Protein AF-A0A0C2BYG3-F1 (afdb_monomer_lite)

InterPro domains:
  IPR013120 Fatty acyl-CoA reductase-like, NAD-binding domain [PF07993] (3-102)
  IPR026055 Fatty acyl-CoA reductase [PTHR11011] (2-124)
  IPR036291 NAD(P)-binding domain superfamily [SSF51735] (15-117)

pLDDT: mean 79.07, std 20.39, range [26.86, 95.12]

Secondary structure (DSSP, 8-state):
--HHHHHHHHHHHHTT-SSHHHHHHHHHHHHHHHH-TTS--EEE---EEES-SSSSSTT--S---THHHHHHHHHTTS-----S-TT----EEEHHHHHHHHHHHHHHHHH---S-EEE--S--TTTSTTTSSSSS--

Structure (mmCIF, N/CA/C/O backbone):
data_AF-A0A0C2BYG3-F1
#
_entry.id   AF-A0A0C2BYG3-F1
#
loop_
_atom_site.group_PDB
_atom_site.id
_atom_site.type_symbol
_atom_site.label_atom_id
_atom_site.label_alt_id
_atom_site.label_comp_id
_atom_site.label_asym_id
_atom_site.label_entity_id
_atom_site.label_seq_id
_atom_site.pdbx_PDB_ins_code
_atom_site.Cartn_x
_atom_site.Cartn_y
_atom_site.Cartn_z
_atom_site.occupancy
_atom_site.B_iso_or_equiv
_atom_site.auth_seq_id
_atom_site.auth_comp_id
_atom_site.auth_asym_id
_atom_site.auth_atom_id
_atom_site.pdbx_PDB_model_num
ATOM 1 N N . MET A 1 1 ? 24.359 15.931 14.631 1.00 62.31 1 MET A N 1
ATOM 2 C CA . MET A 1 1 ? 24.444 14.457 14.574 1.00 62.31 1 MET A CA 1
ATOM 3 C C . MET A 1 1 ? 25.349 14.121 13.414 1.00 62.31 1 MET A C 1
ATOM 5 O O . MET A 1 1 ? 25.146 14.689 12.351 1.00 62.31 1 MET A O 1
ATOM 9 N N . ASP A 1 2 ? 26.365 13.301 13.647 1.00 90.00 2 ASP A N 1
ATOM 10 C CA . ASP A 1 2 ? 27.308 12.896 12.607 1.00 90.00 2 ASP A CA 1
ATOM 11 C C . ASP A 1 2 ? 26.679 11.832 11.689 1.00 90.00 2 ASP A C 1
ATOM 13 O O . ASP A 1 2 ? 25.938 10.966 12.167 1.00 90.00 2 ASP A O 1
ATOM 17 N N . ASN A 1 3 ? 26.932 11.906 10.381 1.00 87.94 3 ASN A N 1
ATOM 18 C CA . ASN A 1 3 ? 26.324 11.004 9.394 1.00 87.94 3 ASN A CA 1
ATOM 19 C C . ASN A 1 3 ? 26.788 9.555 9.596 1.00 87.94 3 ASN A C 1
ATOM 21 O O . ASN A 1 3 ? 25.993 8.625 9.440 1.00 87.94 3 ASN A O 1
ATOM 25 N N . ASP A 1 4 ? 28.031 9.369 10.036 1.00 89.88 4 ASP A N 1
ATOM 26 C CA . ASP A 1 4 ? 28.613 8.051 10.288 1.00 89.88 4 ASP A CA 1
ATOM 27 C C . ASP A 1 4 ? 27.936 7.357 11.480 1.00 89.88 4 ASP A C 1
ATOM 29 O O . ASP A 1 4 ? 27.596 6.172 11.431 1.00 89.88 4 ASP A O 1
ATOM 33 N N . MET A 1 5 ? 27.621 8.124 12.529 1.00 90.31 5 MET A N 1
ATOM 34 C CA . MET A 1 5 ? 26.832 7.651 13.672 1.00 90.31 5 MET A CA 1
ATOM 35 C C . MET A 1 5 ? 25.414 7.228 13.259 1.00 90.31 5 MET A C 1
ATOM 37 O O . MET A 1 5 ? 24.911 6.202 13.722 1.00 90.31 5 MET A O 1
ATOM 41 N N . ILE A 1 6 ? 24.762 7.981 12.366 1.00 88.62 6 ILE A N 1
ATOM 42 C CA . ILE A 1 6 ? 23.419 7.647 11.865 1.00 88.62 6 ILE A CA 1
ATOM 43 C C . ILE A 1 6 ? 23.458 6.340 11.067 1.00 88.62 6 ILE A C 1
ATOM 45 O O . ILE A 1 6 ? 22.601 5.472 11.269 1.00 88.62 6 ILE A O 1
ATOM 49 N N . ALA A 1 7 ? 24.465 6.159 10.210 1.00 87.88 7 ALA A N 1
ATOM 50 C CA . ALA A 1 7 ? 24.634 4.942 9.421 1.00 87.88 7 ALA A CA 1
ATOM 51 C C . ALA A 1 7 ? 24.816 3.697 10.310 1.00 87.88 7 ALA A C 1
ATOM 53 O O . ALA A 1 7 ? 24.217 2.655 10.044 1.00 87.88 7 ALA A O 1
ATOM 54 N N . LEU A 1 8 ? 25.559 3.823 11.414 1.00 89.75 8 LEU A N 1
ATOM 55 C CA . LEU A 1 8 ? 25.777 2.752 12.395 1.00 89.75 8 LEU A CA 1
ATOM 56 C C . LEU A 1 8 ? 24.514 2.362 13.181 1.00 89.75 8 LEU A C 1
ATOM 58 O O . LEU A 1 8 ? 24.315 1.188 13.502 1.00 89.75 8 LEU A O 1
ATOM 62 N N . ILE A 1 9 ? 23.658 3.331 13.511 1.00 91.62 9 ILE A N 1
ATOM 63 C CA . ILE A 1 9 ? 22.467 3.107 14.347 1.00 91.62 9 ILE A CA 1
ATOM 64 C C . ILE A 1 9 ? 21.263 2.645 13.508 1.00 91.62 9 ILE A C 1
ATOM 66 O O . ILE A 1 9 ? 20.421 1.887 13.997 1.00 91.62 9 ILE A O 1
ATOM 70 N N . THR A 1 10 ? 21.188 3.045 12.236 1.00 88.44 10 THR A N 1
ATOM 71 C CA . THR A 1 10 ? 20.039 2.783 11.349 1.00 88.44 10 THR A CA 1
ATOM 72 C C . THR A 1 10 ? 19.620 1.302 11.274 1.00 88.44 10 THR A C 1
ATOM 74 O O . THR A 1 10 ? 18.426 1.036 11.434 1.00 88.44 10 THR A O 1
ATOM 77 N N . PRO A 1 11 ? 20.526 0.313 11.116 1.00 89.25 11 PRO A N 1
ATOM 78 C CA . PRO A 1 11 ? 20.140 -1.102 11.068 1.00 89.25 11 PRO A CA 1
ATOM 79 C C . PRO A 1 11 ? 19.441 -1.579 12.346 1.00 89.25 11 PRO A C 1
ATOM 81 O O . PRO A 1 11 ? 18.472 -2.336 12.283 1.00 89.25 11 PRO A O 1
ATOM 84 N N . LYS A 1 12 ? 19.885 -1.090 13.513 1.00 90.50 12 LYS A N 1
ATOM 85 C CA . LYS A 1 12 ? 19.262 -1.415 14.804 1.00 90.50 12 LYS A CA 1
ATOM 86 C C . LYS A 1 12 ? 17.865 -0.806 14.933 1.00 90.50 12 LYS A C 1
ATOM 88 O O . LYS A 1 1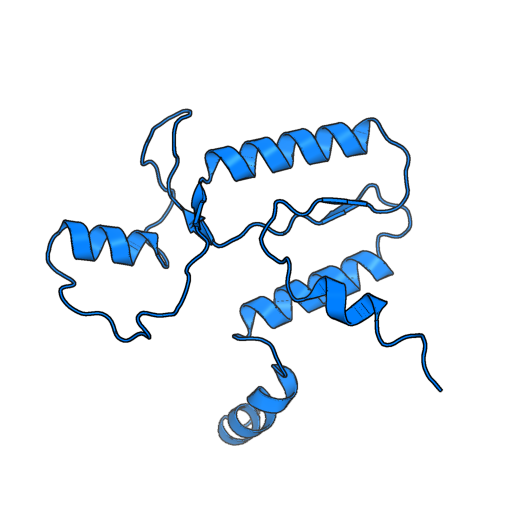2 ? 16.986 -1.449 15.495 1.00 90.50 12 LYS A O 1
ATOM 93 N N . LEU A 1 13 ? 17.652 0.401 14.402 1.00 88.81 13 LEU A N 1
ATOM 94 C CA . LEU A 1 13 ? 16.344 1.068 14.421 1.00 88.81 13 LEU A CA 1
ATOM 95 C C . LEU A 1 13 ? 15.336 0.422 13.464 1.00 88.81 13 LEU A C 1
ATOM 97 O O . LEU A 1 13 ? 14.156 0.313 13.792 1.00 88.81 13 LEU A O 1
ATOM 101 N N . LEU A 1 14 ? 15.786 -0.007 12.283 1.00 88.94 14 LEU A N 1
ATOM 102 C CA . LEU A 1 14 ? 14.924 -0.668 11.303 1.00 88.94 14 LEU A CA 1
ATOM 103 C C . LEU A 1 14 ? 14.509 -2.074 11.758 1.00 88.94 14 LEU A C 1
ATOM 105 O O . LEU A 1 14 ? 13.361 -2.477 11.545 1.00 88.94 14 LEU A O 1
ATOM 109 N N . GLY A 1 15 ? 15.410 -2.817 12.408 1.00 88.88 15 GLY A N 1
ATOM 110 C CA . GLY A 1 15 ? 15.158 -4.203 12.795 1.00 88.88 15 GLY A CA 1
ATOM 111 C C . GLY A 1 15 ? 14.774 -5.049 11.576 1.00 88.88 15 GLY A C 1
ATOM 112 O O . GLY A 1 15 ? 15.473 -5.048 10.570 1.00 88.88 15 GLY A O 1
ATOM 113 N N . ASN A 1 16 ? 13.622 -5.725 11.634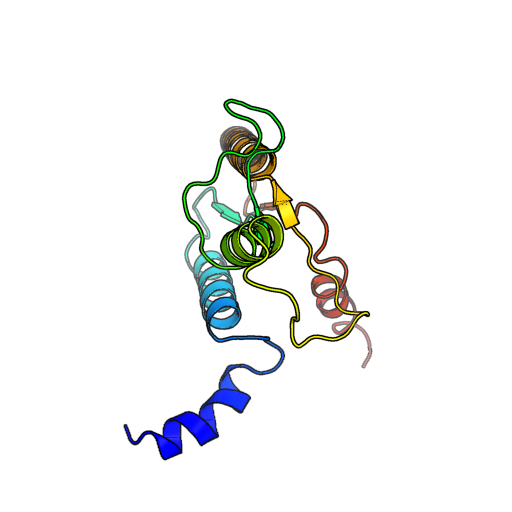 1.00 87.44 16 ASN A N 1
ATOM 114 C CA . ASN A 1 16 ? 13.123 -6.574 10.539 1.00 87.44 16 ASN A CA 1
ATOM 115 C C . ASN A 1 16 ? 12.369 -5.809 9.435 1.00 87.44 16 ASN A C 1
ATOM 117 O O . ASN A 1 16 ? 11.693 -6.425 8.609 1.00 87.44 16 ASN A O 1
ATOM 121 N N . ARG A 1 17 ? 12.400 -4.474 9.441 1.00 84.69 17 ARG A N 1
ATOM 122 C CA . ARG A 1 17 ? 11.658 -3.662 8.475 1.00 84.69 17 ARG A CA 1
ATOM 123 C C . ARG A 1 17 ? 12.502 -3.344 7.243 1.00 84.69 17 ARG A C 1
ATOM 125 O O . ARG A 1 17 ? 13.669 -2.992 7.388 1.00 84.69 17 ARG A O 1
ATOM 132 N N . PRO A 1 18 ? 11.914 -3.393 6.036 1.00 84.12 18 PRO A N 1
ATOM 133 C CA . PRO A 1 18 ? 12.663 -3.207 4.796 1.00 84.12 18 PRO A CA 1
ATOM 134 C C . PRO A 1 18 ? 13.155 -1.770 4.589 1.00 84.12 18 PRO A C 1
ATOM 136 O O . PRO A 1 18 ? 14.106 -1.556 3.846 1.00 84.12 18 PRO A O 1
ATOM 139 N N . ASN A 1 19 ? 12.496 -0.774 5.189 1.00 87.31 19 ASN A N 1
ATOM 140 C CA . ASN A 1 19 ? 12.858 0.633 5.024 1.00 87.31 19 ASN A CA 1
ATOM 141 C C . ASN A 1 19 ? 12.318 1.512 6.164 1.00 87.31 19 ASN A C 1
ATOM 143 O O . ASN A 1 19 ? 11.455 1.107 6.949 1.00 87.31 19 ASN A O 1
ATOM 147 N N . THR A 1 20 ? 12.795 2.755 6.214 1.00 90.25 20 THR A N 1
ATOM 148 C CA . THR A 1 20 ? 12.381 3.760 7.206 1.00 90.25 20 THR A CA 1
ATOM 149 C C . THR A 1 20 ? 10.899 4.121 7.104 1.00 90.25 20 THR A C 1
ATOM 151 O O . THR A 1 20 ? 10.273 4.389 8.123 1.00 90.25 20 THR A O 1
ATOM 154 N N . TYR A 1 21 ? 10.293 4.050 5.915 1.00 88.56 21 TYR A N 1
ATOM 155 C CA . TYR A 1 21 ? 8.858 4.290 5.721 1.00 88.56 21 TYR A CA 1
ATOM 156 C C . TYR A 1 21 ? 7.985 3.275 6.477 1.00 88.56 21 TYR A C 1
ATOM 158 O O . TYR A 1 21 ? 7.050 3.638 7.189 1.00 88.56 21 TYR A O 1
ATOM 166 N N . THR A 1 22 ? 8.304 1.985 6.375 1.00 89.81 22 THR A N 1
ATOM 167 C CA . THR A 1 22 ? 7.579 0.932 7.104 1.00 89.81 22 THR A CA 1
ATOM 168 C C . THR A 1 22 ? 7.792 1.027 8.615 1.00 89.81 22 THR A C 1
ATOM 170 O O . THR A 1 22 ? 6.927 0.603 9.384 1.00 89.81 22 THR A O 1
ATOM 173 N N . LEU A 1 23 ? 8.918 1.604 9.056 1.00 91.00 23 LEU A N 1
ATOM 174 C CA . LEU A 1 23 ? 9.161 1.909 10.464 1.00 91.00 23 LEU A CA 1
ATOM 175 C C . LEU A 1 23 ? 8.245 3.034 10.939 1.00 91.00 23 LEU A C 1
ATOM 177 O O . LEU A 1 23 ? 7.515 2.840 11.908 1.00 91.00 23 LEU A O 1
ATOM 181 N N . THR A 1 24 ? 8.223 4.169 10.239 1.00 93.50 24 THR A N 1
ATOM 182 C CA . THR A 1 24 ? 7.400 5.318 10.639 1.00 93.50 24 THR A CA 1
ATOM 183 C C . THR A 1 24 ? 5.909 4.993 10.610 1.00 93.50 24 THR A C 1
ATOM 185 O O . THR A 1 24 ? 5.193 5.365 11.537 1.00 93.50 24 THR A O 1
ATOM 188 N N . LYS A 1 25 ? 5.432 4.227 9.618 1.00 93.19 25 LYS A N 1
ATOM 189 C CA . LYS A 1 25 ? 4.034 3.769 9.572 1.00 93.19 25 LYS A CA 1
ATOM 190 C C . LYS A 1 25 ? 3.674 2.852 10.735 1.00 93.19 25 LYS A C 1
ATOM 192 O O . LYS A 1 25 ? 2.628 3.043 11.343 1.00 93.19 25 LYS A O 1
ATOM 197 N N . ALA A 1 26 ? 4.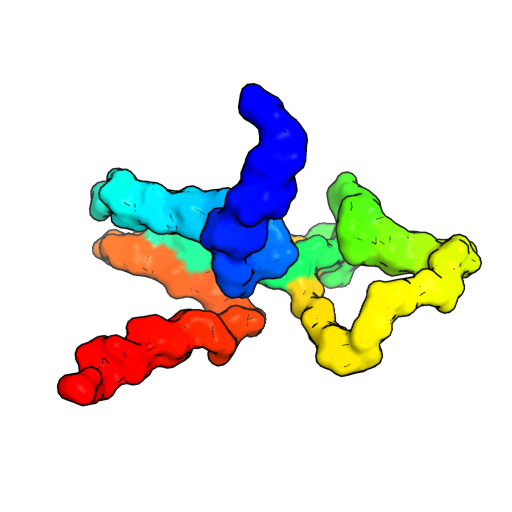539 1.905 11.088 1.00 90.50 26 ALA A N 1
ATOM 198 C CA . ALA A 1 26 ? 4.259 1.023 12.213 1.00 90.50 26 ALA A CA 1
ATOM 199 C C . ALA A 1 26 ? 4.294 1.751 13.565 1.00 90.50 26 ALA A C 1
ATOM 201 O O . ALA A 1 26 ? 3.482 1.447 14.431 1.00 90.50 26 ALA A O 1
ATOM 202 N N . LEU A 1 27 ? 5.197 2.721 13.739 1.00 91.88 27 LEU A N 1
ATOM 203 C CA . LEU A 1 27 ? 5.210 3.575 14.929 1.00 91.88 27 LEU A CA 1
ATOM 204 C C . LEU A 1 27 ? 3.919 4.395 15.036 1.00 91.88 27 LEU A C 1
ATOM 206 O O . LEU A 1 27 ? 3.328 4.455 16.110 1.00 91.88 27 LEU A O 1
ATOM 210 N N . ALA A 1 28 ? 3.440 4.959 13.923 1.00 92.31 28 ALA A N 1
ATOM 211 C CA . ALA A 1 28 ? 2.177 5.692 13.891 1.00 92.31 28 ALA A CA 1
ATOM 212 C C . ALA A 1 28 ? 0.972 4.805 14.246 1.00 92.31 28 ALA A C 1
ATOM 214 O O . ALA A 1 28 ? 0.077 5.247 14.959 1.00 92.31 28 ALA A O 1
ATOM 215 N N . GLU A 1 29 ? 0.949 3.549 13.788 1.00 90.00 29 GLU A N 1
ATOM 216 C CA . GLU A 1 29 ? -0.094 2.594 14.176 1.00 90.00 29 GLU A CA 1
ATOM 217 C C . GLU A 1 29 ? -0.077 2.298 15.681 1.00 90.00 29 GLU A C 1
ATOM 219 O O . GLU A 1 29 ? -1.139 2.286 16.300 1.00 90.00 29 GLU A O 1
ATOM 224 N N . THR A 1 30 ? 1.102 2.083 16.275 1.00 89.81 30 THR A N 1
ATOM 225 C CA . THR A 1 30 ? 1.231 1.872 17.726 1.00 89.81 30 THR A CA 1
ATOM 226 C C . THR A 1 30 ? 0.750 3.094 18.501 1.00 89.81 30 THR A C 1
ATOM 228 O O . THR A 1 30 ? -0.086 2.951 19.390 1.00 89.81 30 THR A O 1
ATOM 231 N N . GLN A 1 31 ? 1.191 4.293 18.108 1.00 91.19 31 GLN A N 1
ATOM 232 C CA . GLN A 1 31 ? 0.772 5.542 18.743 1.00 91.19 31 GLN A CA 1
ATOM 233 C C . GLN A 1 31 ? -0.751 5.730 18.672 1.00 91.19 31 GLN A C 1
ATOM 235 O O . GLN A 1 31 ? -1.391 6.066 19.663 1.00 91.19 31 GLN A O 1
ATOM 240 N N . LEU A 1 32 ? -1.362 5.443 17.517 1.00 88.62 32 LEU A N 1
ATOM 241 C CA . LEU A 1 32 ? -2.816 5.520 17.349 1.00 88.62 32 LEU A CA 1
ATOM 242 C C . LEU A 1 32 ? -3.569 4.553 18.267 1.00 88.62 32 LEU A C 1
ATOM 244 O O . LEU A 1 32 ? -4.632 4.903 18.772 1.00 88.62 32 LEU A O 1
ATOM 248 N N . VAL A 1 33 ? -3.049 3.345 18.488 1.00 85.62 33 VAL A N 1
ATOM 249 C CA . VAL A 1 33 ? -3.668 2.376 19.407 1.00 85.62 33 VAL A CA 1
ATOM 250 C C . VAL A 1 33 ? -3.597 2.859 20.85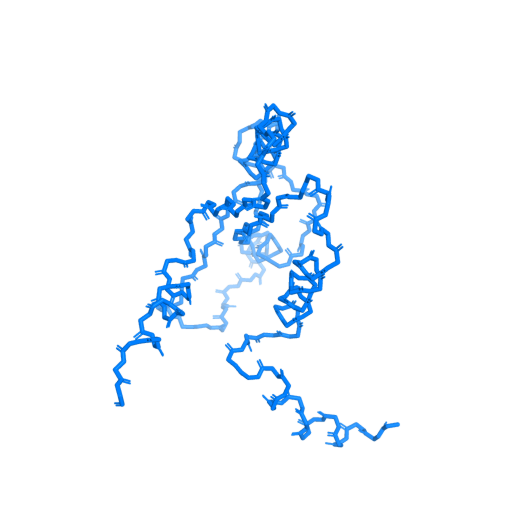9 1.00 85.62 33 VAL A C 1
ATOM 252 O O . VAL A 1 33 ? -4.523 2.605 21.633 1.00 85.62 33 VAL A O 1
ATOM 255 N N . GLU A 1 34 ? -2.529 3.562 21.230 1.00 86.50 34 GLU A N 1
ATOM 256 C CA . GLU A 1 34 ? -2.343 4.100 22.579 1.00 86.50 34 GLU A CA 1
ATOM 257 C C . GLU A 1 34 ? -3.210 5.340 22.846 1.00 86.50 34 GLU A C 1
ATOM 259 O O . GLU A 1 34 ? -3.837 5.422 23.907 1.00 86.50 34 GLU A O 1
ATOM 264 N N . ASP A 1 35 ? -3.314 6.249 21.875 1.00 87.88 35 ASP A N 1
ATOM 265 C CA . ASP A 1 35 ? -3.989 7.540 22.052 1.00 87.88 35 ASP A CA 1
ATOM 266 C C . ASP A 1 35 ? -5.490 7.485 21.734 1.00 87.88 35 ASP A C 1
ATOM 268 O O . ASP A 1 35 ? -6.310 8.107 22.412 1.00 87.88 35 ASP A O 1
ATOM 272 N N . ALA A 1 36 ? -5.901 6.721 20.718 1.00 81.62 36 ALA A N 1
ATOM 273 C CA . ALA A 1 36 ? -7.254 6.792 20.164 1.00 81.62 36 ALA A CA 1
ATOM 274 C C . ALA A 1 36 ? -8.280 5.883 20.873 1.00 81.62 36 ALA A C 1
ATOM 276 O O . ALA A 1 36 ? -9.245 5.426 20.256 1.00 81.62 36 ALA A O 1
ATOM 277 N N . LYS A 1 37 ? -8.107 5.632 22.179 1.00 72.69 37 LYS A N 1
ATOM 278 C CA . LYS A 1 37 ? -8.909 4.668 22.967 1.00 72.69 37 LYS A CA 1
ATOM 279 C C . LYS A 1 37 ? -10.419 4.935 22.955 1.00 72.69 37 LYS A C 1
ATOM 281 O O . LYS A 1 37 ? -11.198 4.000 23.106 1.00 72.69 37 LYS A O 1
ATOM 286 N N . GLN A 1 38 ? -10.830 6.191 22.789 1.00 77.25 38 GLN A N 1
ATOM 287 C CA . GLN A 1 38 ? -12.240 6.607 22.788 1.00 77.25 38 GLN A CA 1
ATOM 288 C C . GLN A 1 38 ? -12.749 7.018 21.399 1.00 77.25 38 GLN A C 1
ATOM 290 O O . GLN A 1 38 ? -13.914 7.382 21.256 1.00 77.25 38 GLN A O 1
ATOM 295 N N . LEU A 1 39 ? -11.900 6.960 20.366 1.00 81.06 39 LEU A N 1
ATOM 296 C CA . LEU A 1 39 ? -12.260 7.393 19.020 1.00 81.06 39 LEU A CA 1
ATOM 297 C C . LEU A 1 39 ? -12.637 6.206 18.121 1.00 81.06 39 LEU A C 1
ATOM 299 O O . LEU A 1 39 ? -12.066 5.110 18.215 1.00 81.06 39 LEU A O 1
ATOM 303 N N . PRO A 1 40 ? -13.590 6.396 17.194 1.00 81.06 40 PRO A N 1
ATOM 304 C CA . PRO A 1 40 ? -13.942 5.382 16.219 1.00 81.06 40 PRO A CA 1
ATOM 305 C C . PRO A 1 40 ? -12.858 5.234 15.125 1.00 81.06 40 PRO A C 1
ATOM 307 O O . PRO A 1 40 ? -13.029 5.710 14.011 1.00 81.06 40 PRO A O 1
ATOM 310 N N . VAL A 1 41 ? -11.741 4.561 15.430 1.00 84.38 41 VAL A N 1
ATOM 311 C CA . VAL A 1 41 ? -10.606 4.359 14.504 1.00 84.38 41 VAL A CA 1
ATOM 312 C C . VAL A 1 41 ? -10.611 2.978 13.834 1.00 84.38 41 VAL A C 1
ATOM 314 O O . VAL A 1 41 ? -10.810 1.955 14.497 1.00 84.38 41 VAL A O 1
ATOM 317 N N . ILE A 1 42 ? -10.309 2.958 12.530 1.00 87.31 42 ILE A N 1
ATOM 318 C CA . ILE A 1 42 ? -9.904 1.770 11.762 1.00 87.31 42 ILE A CA 1
ATOM 319 C C . ILE A 1 42 ? -8.503 1.997 11.193 1.00 87.31 42 ILE A C 1
ATOM 321 O O . ILE A 1 42 ? -8.202 3.069 10.672 1.00 87.31 42 ILE A O 1
ATOM 325 N N . ILE A 1 43 ? -7.677 0.950 11.232 1.00 89.62 43 ILE A N 1
ATOM 326 C CA . ILE A 1 43 ? -6.389 0.899 10.532 1.00 89.62 43 ILE A CA 1
ATOM 327 C C . ILE A 1 43 ? -6.539 0.005 9.298 1.00 89.62 43 ILE A C 1
ATOM 329 O O . ILE A 1 43 ? -6.857 -1.181 9.424 1.00 89.62 43 ILE A O 1
ATOM 333 N N . ILE A 1 44 ? -6.290 0.579 8.120 1.00 90.12 44 ILE A N 1
ATOM 334 C CA . ILE A 1 44 ? -6.300 -0.111 6.825 1.00 90.12 44 ILE A CA 1
ATOM 335 C C . ILE A 1 44 ? -4.855 -0.225 6.344 1.00 90.12 44 ILE A C 1
ATOM 337 O O . ILE A 1 44 ? -4.132 0.769 6.307 1.00 90.12 44 ILE A O 1
ATOM 341 N N . ARG A 1 45 ? -4.436 -1.440 5.976 1.00 91.62 45 ARG A N 1
ATOM 342 C CA . ARG A 1 45 ? -3.074 -1.739 5.508 1.00 91.62 45 ARG A CA 1
ATOM 343 C C . ARG A 1 45 ? -3.107 -2.216 4.052 1.00 91.62 45 ARG A C 1
ATOM 345 O O . ARG A 1 45 ? -3.147 -3.427 3.834 1.00 91.62 45 ARG A O 1
ATOM 352 N N . PRO A 1 46 ? -3.158 -1.304 3.066 1.00 91.06 46 PRO A N 1
ATOM 353 C CA . PRO A 1 46 ? -3.087 -1.693 1.662 1.00 91.06 46 PRO A CA 1
ATOM 354 C C . PRO A 1 46 ? -1.674 -2.177 1.294 1.00 91.06 46 PRO A C 1
ATOM 356 O O . PRO A 1 46 ? -0.696 -1.829 1.963 1.00 91.06 46 PRO A O 1
ATOM 359 N N . SER A 1 47 ? -1.573 -2.968 0.221 1.00 89.69 47 SER A N 1
ATOM 360 C CA . SER A 1 47 ? -0.298 -3.249 -0.449 1.00 89.69 47 SER A CA 1
ATOM 361 C C . SER A 1 47 ? 0.115 -2.059 -1.329 1.00 89.69 47 SER A C 1
ATOM 363 O O . SER A 1 47 ? -0.346 -0.933 -1.113 1.00 89.69 47 SER A O 1
ATOM 365 N N . ILE A 1 48 ? 1.031 -2.253 -2.281 1.00 89.38 48 ILE A N 1
ATOM 366 C CA . ILE A 1 48 ? 1.497 -1.139 -3.105 1.00 89.38 48 ILE A CA 1
ATOM 367 C C . ILE A 1 48 ? 0.359 -0.698 -4.023 1.00 89.38 48 ILE A C 1
ATOM 369 O O . ILE A 1 48 ? -0.122 -1.472 -4.845 1.00 89.38 48 ILE A O 1
ATOM 373 N N . VAL A 1 49 ? -0.082 0.548 -3.876 1.00 90.38 49 VAL A 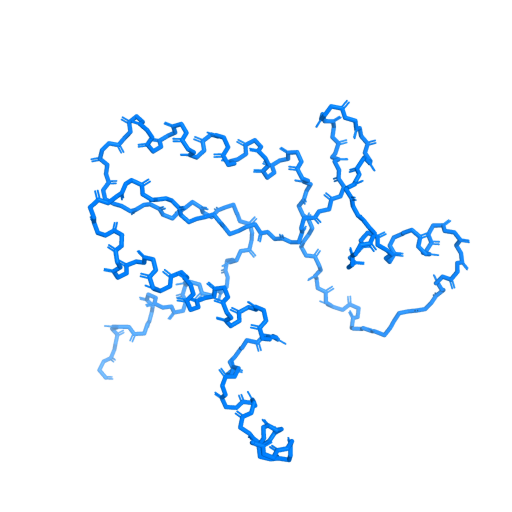N 1
ATOM 374 C CA . VAL A 1 49 ? -1.204 1.066 -4.657 1.00 90.38 49 VAL A CA 1
ATOM 375 C C . VAL A 1 49 ? -0.742 1.365 -6.082 1.00 90.38 49 VAL A C 1
ATOM 377 O O . VAL A 1 49 ? 0.212 2.115 -6.282 1.00 90.38 49 VAL A O 1
ATOM 380 N N . GLY A 1 50 ? -1.402 0.745 -7.057 1.00 91.31 50 GLY A N 1
ATOM 381 C CA . GLY A 1 50 ? -1.176 0.946 -8.486 1.00 91.31 50 GLY A CA 1
ATOM 382 C C . GLY A 1 50 ? -2.308 1.716 -9.166 1.00 91.31 50 GLY A C 1
ATOM 383 O O . GLY A 1 50 ? -3.230 2.213 -8.516 1.00 91.31 50 GLY A O 1
ATOM 384 N N . ALA A 1 51 ? -2.240 1.782 -10.497 1.00 92.38 51 ALA A N 1
ATOM 385 C CA . ALA A 1 51 ? -3.245 2.438 -11.328 1.00 92.38 51 ALA A CA 1
ATOM 386 C C . ALA A 1 51 ? -4.649 1.828 -11.157 1.00 92.38 51 ALA A C 1
ATOM 388 O O . ALA A 1 51 ? -4.805 0.678 -10.734 1.00 92.38 51 ALA A O 1
ATOM 389 N N . MET A 1 52 ? -5.674 2.607 -11.503 1.00 93.81 52 MET A N 1
ATOM 390 C CA . MET A 1 52 ? -7.071 2.173 -11.467 1.00 93.81 52 MET A CA 1
ATOM 391 C C . MET A 1 52 ? -7.298 0.959 -12.356 1.00 93.81 52 MET A C 1
ATOM 393 O O . MET A 1 52 ? -6.892 0.957 -13.519 1.00 93.81 52 MET A O 1
ATOM 397 N N . TRP A 1 53 ? -8.003 -0.045 -11.833 1.00 92.50 53 TRP A N 1
ATOM 398 C CA . TRP A 1 53 ? -8.473 -1.141 -12.669 1.00 92.50 53 TRP A CA 1
ATOM 399 C C . TRP A 1 53 ? -9.610 -0.647 -13.558 1.00 92.50 53 TRP A C 1
ATOM 401 O O . TRP A 1 53 ? -9.524 -0.784 -14.780 1.00 92.50 53 TRP A O 1
ATOM 411 N N . LYS A 1 54 ? -10.695 -0.134 -12.960 1.00 91.81 54 LYS A N 1
ATOM 412 C CA . LYS A 1 54 ? -11.965 0.066 -13.668 1.00 91.81 54 LYS A CA 1
ATOM 413 C C . LYS A 1 54 ? -12.543 1.469 -13.533 1.00 91.81 54 LYS A C 1
ATOM 415 O O . LYS A 1 54 ? -12.669 2.158 -14.537 1.00 91.81 54 LYS A O 1
ATOM 420 N N . ASP A 1 55 ? -12.919 1.885 -12.330 1.00 87.25 55 ASP A N 1
ATOM 421 C CA . ASP A 1 55 ? -13.770 3.067 -12.154 1.00 87.25 55 ASP A CA 1
ATOM 422 C C . ASP A 1 55 ? -13.005 4.211 -11.473 1.00 87.25 55 ASP A C 1
ATOM 424 O O . ASP A 1 55 ? -12.279 3.952 -10.512 1.00 87.25 55 ASP A O 1
ATOM 428 N N . PRO A 1 56 ? -13.182 5.481 -11.894 1.00 87.44 56 PRO A N 1
ATOM 429 C CA . PRO A 1 56 ? -13.932 5.971 -13.059 1.00 87.44 56 PRO A CA 1
ATOM 430 C C . PRO A 1 56 ? -13.130 5.984 -14.377 1.00 87.44 56 PRO A C 1
ATOM 432 O O . PRO A 1 56 ? -13.710 6.230 -15.432 1.00 87.44 56 PRO A O 1
ATOM 435 N N . LEU A 1 57 ? -11.809 5.774 -14.333 1.00 93.94 57 LEU A N 1
ATOM 436 C CA . LEU A 1 57 ? -10.910 5.857 -15.492 1.00 93.94 57 LEU A CA 1
ATOM 437 C C . LEU A 1 57 ? -9.872 4.716 -15.442 1.00 93.94 57 LEU A C 1
ATOM 439 O O . LEU A 1 57 ? -8.886 4.834 -14.710 1.00 93.94 57 LEU A O 1
ATOM 443 N N . PRO A 1 58 ? -10.047 3.622 -16.209 1.00 93.12 58 PRO A N 1
ATOM 444 C CA . PRO A 1 58 ? -9.092 2.514 -16.249 1.00 93.12 58 PRO A CA 1
ATOM 445 C C . PRO A 1 58 ? -7.676 2.982 -16.605 1.00 93.12 58 PRO A C 1
ATOM 447 O O . PRO A 1 58 ? -7.482 3.742 -17.553 1.00 93.12 58 PRO A O 1
ATOM 450 N N . GLY A 1 59 ? -6.675 2.516 -15.860 1.00 89.75 59 GLY A N 1
ATOM 451 C CA . GLY A 1 59 ? -5.269 2.872 -16.064 1.00 89.75 59 GLY A CA 1
ATOM 452 C C . GLY A 1 59 ? -4.871 4.258 -15.549 1.00 89.75 59 GLY A C 1
ATOM 453 O O . GLY A 1 59 ? -3.703 4.630 -15.667 1.00 89.75 59 GLY A O 1
ATOM 454 N N . TRP A 1 60 ? -5.795 5.020 -14.956 1.00 92.12 60 TRP A N 1
ATOM 455 C CA . TRP A 1 60 ? -5.465 6.306 -14.350 1.00 92.12 60 TRP A CA 1
ATOM 456 C C . TRP A 1 60 ? -4.576 6.139 -13.110 1.00 92.12 60 TRP A C 1
ATOM 458 O O . TRP A 1 60 ? -4.746 5.213 -12.314 1.00 92.12 60 TRP A O 1
ATOM 468 N N . THR A 1 61 ? -3.633 7.063 -12.947 1.00 89.69 61 THR A N 1
ATOM 469 C CA . THR A 1 61 ? -2.702 7.156 -11.818 1.00 89.69 61 THR A CA 1
ATOM 470 C C . THR A 1 61 ? -2.461 8.629 -11.504 1.00 89.69 61 THR A C 1
ATOM 472 O O . THR A 1 61 ? -2.412 9.459 -12.413 1.00 89.69 61 THR A O 1
ATOM 475 N N . ASP A 1 62 ? -2.304 8.962 -10.227 1.00 86.31 62 ASP A N 1
ATOM 476 C CA . ASP A 1 62 ? -2.062 10.330 -9.759 1.00 86.31 62 ASP A CA 1
ATOM 477 C C . ASP A 1 62 ? -0.597 10.755 -9.942 1.00 86.31 62 ASP A C 1
ATOM 479 O O . ASP A 1 62 ? -0.293 11.937 -10.102 1.00 86.31 62 ASP A O 1
ATOM 483 N N . ASN A 1 63 ? 0.322 9.788 -9.916 1.00 84.50 63 ASN A N 1
ATOM 484 C CA . ASN A 1 63 ? 1.751 10.029 -10.030 1.00 84.50 63 ASN A CA 1
ATOM 485 C C . ASN A 1 63 ? 2.488 8.870 -10.724 1.00 84.50 63 ASN A C 1
ATOM 487 O O . ASN A 1 63 ? 1.935 7.796 -10.958 1.00 84.50 63 ASN A O 1
ATOM 491 N N . ILE A 1 64 ? 3.761 9.109 -11.052 1.00 85.06 64 ILE A N 1
ATOM 492 C CA . ILE A 1 64 ? 4.684 8.134 -11.658 1.00 85.06 64 ILE A CA 1
ATOM 493 C C . ILE A 1 64 ? 5.721 7.605 -10.654 1.00 85.06 64 ILE A C 1
ATOM 495 O O . ILE A 1 64 ? 6.787 7.132 -11.042 1.00 85.06 64 ILE A O 1
ATOM 499 N N . ASN A 1 65 ? 5.447 7.705 -9.356 1.00 85.12 65 ASN A N 1
ATOM 500 C CA . ASN A 1 65 ? 6.370 7.255 -8.324 1.00 85.12 65 ASN A CA 1
ATOM 501 C C . ASN A 1 65 ? 6.319 5.729 -8.178 1.00 85.12 65 ASN A C 1
ATOM 503 O O . ASN A 1 65 ? 5.288 5.086 -8.381 1.00 85.12 65 ASN A O 1
ATOM 507 N N . GLY A 1 66 ? 7.449 5.140 -7.787 1.00 83.62 66 GLY A N 1
ATOM 508 C CA . GLY A 1 66 ? 7.527 3.713 -7.483 1.00 83.62 66 GLY A CA 1
ATOM 509 C C . GLY A 1 66 ? 7.167 2.823 -8.687 1.00 83.62 66 GLY A C 1
ATOM 510 O O . GLY A 1 66 ? 7.708 3.041 -9.775 1.00 83.62 66 GLY A O 1
ATOM 511 N N . PRO A 1 67 ? 6.284 1.812 -8.528 1.00 85.12 67 PRO A N 1
ATOM 512 C CA . PRO A 1 67 ? 5.976 0.860 -9.598 1.00 85.12 67 PRO A CA 1
ATOM 513 C C . PRO A 1 67 ? 5.380 1.495 -10.850 1.00 85.12 67 PRO A C 1
ATOM 515 O O . PRO A 1 67 ? 5.672 1.037 -11.951 1.00 85.12 67 PRO A O 1
ATOM 518 N N . THR A 1 68 ? 4.590 2.560 -10.715 1.00 88.50 68 THR A N 1
ATOM 519 C CA . THR A 1 68 ? 3.973 3.223 -11.870 1.00 88.50 68 THR A CA 1
ATOM 520 C C . THR A 1 68 ? 5.028 3.781 -12.825 1.00 88.50 68 THR A C 1
ATOM 522 O O . THR A 1 68 ? 4.914 3.616 -14.040 1.00 88.50 68 THR A O 1
ATOM 525 N N . GLY A 1 69 ? 6.100 4.373 -12.291 1.00 89.38 69 GLY A N 1
ATOM 526 C CA . GLY A 1 69 ? 7.232 4.846 -13.089 1.00 89.38 69 GLY A CA 1
ATOM 527 C C . GLY A 1 69 ? 7.989 3.707 -13.769 1.00 89.38 69 GLY A C 1
ATOM 528 O O . GLY A 1 69 ? 8.360 3.832 -14.935 1.00 89.38 69 GLY A O 1
ATOM 529 N N . ILE A 1 70 ? 8.151 2.573 -13.077 1.00 89.94 70 ILE A N 1
ATOM 530 C CA . ILE A 1 70 ? 8.760 1.362 -13.645 1.00 89.94 70 ILE A CA 1
ATOM 531 C C . ILE A 1 70 ? 7.924 0.863 -14.828 1.00 89.94 70 ILE A C 1
ATOM 533 O O . ILE A 1 70 ? 8.467 0.672 -15.913 1.00 89.94 70 ILE A O 1
ATOM 537 N N . PHE A 1 71 ? 6.606 0.719 -14.666 1.00 89.50 71 PHE A N 1
ATOM 538 C CA . PHE A 1 71 ? 5.723 0.278 -15.750 1.00 89.50 71 PHE A CA 1
ATOM 539 C C . PHE A 1 71 ? 5.724 1.241 -16.935 1.00 89.50 71 PHE A C 1
ATOM 541 O O . PHE A 1 71 ? 5.781 0.795 -18.079 1.00 89.50 71 PHE A O 1
ATOM 548 N N . ALA A 1 72 ? 5.725 2.552 -16.685 1.00 90.56 72 ALA A N 1
ATOM 549 C CA . ALA A 1 72 ? 5.814 3.549 -17.746 1.00 90.56 72 ALA A CA 1
ATOM 550 C C . ALA A 1 72 ? 7.156 3.479 -18.498 1.00 90.56 72 ALA A C 1
ATOM 552 O O . ALA A 1 72 ? 7.180 3.576 -19.725 1.00 90.56 72 ALA A O 1
ATOM 553 N N . ALA A 1 73 ? 8.271 3.287 -17.787 1.00 92.19 73 ALA A N 1
ATOM 554 C CA . ALA A 1 73 ? 9.597 3.182 -18.390 1.00 92.19 73 ALA A CA 1
ATOM 555 C C . ALA A 1 73 ? 9.765 1.889 -19.204 1.00 92.19 73 ALA A C 1
ATOM 557 O O . ALA A 1 73 ? 10.332 1.934 -20.295 1.00 92.19 73 ALA A O 1
ATOM 558 N N . VAL A 1 74 ? 9.229 0.766 -18.714 1.00 92.56 74 VAL A N 1
ATOM 559 C CA . VAL A 1 74 ? 9.186 -0.509 -19.450 1.00 92.56 74 VAL A CA 1
ATOM 560 C C . VAL A 1 74 ? 8.284 -0.389 -20.678 1.00 92.56 74 VAL A C 1
ATOM 562 O O . VAL A 1 74 ? 8.700 -0.742 -21.775 1.00 92.56 74 VAL A O 1
ATOM 565 N N . GLY A 1 75 ? 7.081 0.176 -20.530 1.00 90.62 75 GLY A N 1
ATOM 566 C CA . GLY A 1 75 ? 6.136 0.363 -21.636 1.00 90.62 75 GLY A CA 1
ATOM 567 C C . GLY A 1 75 ? 6.663 1.281 -22.743 1.00 90.62 75 GLY A C 1
ATOM 568 O O . GLY A 1 75 ? 6.347 1.078 -23.911 1.00 90.62 75 GLY A O 1
ATOM 569 N N . LYS A 1 76 ? 7.515 2.256 -22.397 1.00 92.44 76 LYS A N 1
ATOM 570 C CA . LYS A 1 76 ? 8.231 3.107 -23.364 1.00 92.44 76 LYS A CA 1
ATOM 571 C C . LYS A 1 76 ? 9.506 2.474 -23.934 1.00 92.44 76 LYS A C 1
ATOM 573 O O . LYS A 1 76 ? 10.114 3.068 -24.818 1.00 92.44 76 LYS A O 1
ATOM 578 N N . GLY A 1 77 ? 9.946 1.328 -23.415 1.00 93.00 77 GLY A N 1
ATOM 579 C CA . GLY A 1 77 ? 11.205 0.685 -23.802 1.00 93.00 77 GLY A CA 1
ATOM 580 C C . GLY A 1 77 ? 12.470 1.371 -23.269 1.00 93.00 77 GLY A C 1
ATOM 581 O O . GLY A 1 77 ? 13.566 1.046 -23.710 1.00 93.00 77 GLY A O 1
ATOM 582 N N . VAL A 1 78 ? 12.343 2.312 -22.327 1.00 95.12 78 VAL A N 1
ATOM 583 C CA . VAL A 1 78 ? 13.486 3.008 -21.705 1.00 95.12 78 VAL A CA 1
ATOM 584 C C . VAL A 1 78 ? 14.156 2.122 -20.657 1.00 95.12 78 VAL A C 1
ATOM 586 O O . VAL A 1 78 ? 15.378 2.114 -20.536 1.00 95.12 78 VAL A O 1
ATOM 589 N N . LEU A 1 79 ? 13.356 1.371 -19.896 1.00 90.75 79 LEU A N 1
ATOM 590 C CA . LEU A 1 79 ? 13.858 0.428 -18.904 1.00 90.75 79 LEU A CA 1
ATOM 591 C C . LEU A 1 79 ? 13.814 -0.989 -19.476 1.00 90.75 79 LEU A C 1
ATOM 593 O O . LEU A 1 79 ? 12.745 -1.585 -19.579 1.00 90.75 79 LEU A O 1
ATOM 597 N N . THR A 1 80 ? 14.981 -1.529 -19.823 1.00 89.81 80 THR A N 1
ATOM 598 C CA . THR A 1 80 ? 15.114 -2.889 -20.373 1.00 89.81 80 THR A CA 1
ATOM 599 C C . THR A 1 80 ? 15.493 -3.925 -19.314 1.00 89.81 80 THR A C 1
ATOM 601 O O . THR A 1 80 ? 15.184 -5.104 -19.466 1.00 89.81 80 THR A O 1
ATOM 604 N N . ASN A 1 81 ? 16.156 -3.502 -18.230 1.00 87.94 81 ASN A N 1
ATOM 605 C CA . ASN A 1 81 ? 16.699 -4.388 -17.200 1.00 87.94 81 ASN A CA 1
ATOM 606 C C . ASN A 1 81 ? 16.438 -3.802 -15.804 1.00 87.94 81 ASN A C 1
ATOM 608 O O . ASN A 1 81 ? 16.570 -2.598 -15.598 1.00 87.94 81 ASN A O 1
ATOM 612 N N . MET A 1 82 ? 16.116 -4.657 -14.829 1.00 83.19 82 MET A N 1
ATOM 613 C CA . MET A 1 82 ? 15.891 -4.267 -13.433 1.00 83.19 82 MET A CA 1
ATOM 614 C C . MET A 1 82 ? 16.673 -5.190 -12.495 1.00 83.19 82 MET A C 1
ATOM 616 O O . MET A 1 82 ? 16.624 -6.411 -12.636 1.00 83.19 82 MET A O 1
ATOM 620 N N . CYS A 1 83 ? 17.370 -4.613 -11.516 1.00 82.31 83 CYS A N 1
ATOM 621 C CA . CYS A 1 83 ? 18.055 -5.374 -10.476 1.00 82.31 83 CYS A CA 1
ATOM 622 C C . CYS A 1 83 ? 17.037 -5.907 -9.460 1.00 82.31 83 CYS A C 1
ATOM 624 O O . CYS A 1 83 ? 16.403 -5.135 -8.743 1.00 82.31 83 CYS A O 1
ATOM 626 N N . GLY A 1 84 ? 16.889 -7.227 -9.377 1.00 82.94 84 GLY A N 1
ATOM 627 C CA . GLY A 1 84 ? 15.992 -7.871 -8.425 1.00 82.94 84 GLY A CA 1
ATOM 628 C C . GLY A 1 84 ? 16.059 -9.391 -8.515 1.00 82.94 84 GLY A C 1
ATOM 629 O O . GLY A 1 84 ? 16.559 -9.949 -9.489 1.00 82.94 84 GLY A O 1
ATOM 630 N N . SER A 1 85 ? 15.557 -10.069 -7.485 1.00 85.81 85 SER A N 1
ATOM 631 C CA . SER A 1 85 ? 15.360 -11.517 -7.540 1.00 85.81 85 SER A CA 1
ATOM 632 C C . SER A 1 85 ? 14.096 -11.839 -8.330 1.00 85.81 85 SER A C 1
ATOM 634 O O . SER A 1 85 ? 13.043 -11.250 -8.087 1.00 85.81 85 SER A O 1
ATOM 636 N N . VAL A 1 86 ? 14.174 -12.833 -9.215 1.00 83.81 86 VAL A N 1
ATOM 637 C CA . VAL A 1 86 ? 13.015 -13.378 -9.947 1.00 83.81 86 VAL A CA 1
ATOM 638 C C . VAL A 1 86 ? 11.980 -14.035 -9.026 1.00 83.81 86 VAL A C 1
ATOM 640 O O . VAL A 1 86 ? 10.844 -14.262 -9.428 1.00 83.81 86 VAL A O 1
ATOM 643 N N . HIS A 1 87 ? 12.357 -14.330 -7.779 1.00 87.31 87 HIS A N 1
ATOM 644 C CA . HIS A 1 87 ? 11.463 -14.892 -6.768 1.00 87.31 87 HIS A CA 1
ATOM 645 C C . HIS A 1 87 ? 10.788 -13.825 -5.893 1.00 87.31 87 HIS A C 1
ATOM 647 O O . HIS A 1 87 ? 9.945 -14.164 -5.058 1.00 87.31 87 HIS A O 1
ATOM 653 N N . SER A 1 88 ? 11.133 -12.545 -6.064 1.00 82.12 88 SER A N 1
ATOM 654 C CA . SER A 1 88 ? 10.486 -11.448 -5.345 1.00 82.12 88 SER A CA 1
ATOM 655 C C . SER A 1 88 ? 9.062 -11.238 -5.856 1.00 82.12 88 SER A C 1
ATOM 657 O O . SER A 1 88 ? 8.831 -11.106 -7.054 1.00 82.12 88 SER A O 1
ATOM 659 N N . LYS A 1 89 ? 8.095 -11.170 -4.936 1.00 83.75 89 LYS A N 1
ATOM 660 C CA . LYS A 1 89 ? 6.689 -10.886 -5.253 1.00 83.75 89 LYS A CA 1
ATOM 661 C C . LYS A 1 89 ? 6.367 -9.435 -4.917 1.00 83.75 89 LYS A C 1
ATOM 663 O O . LYS A 1 89 ? 6.538 -9.026 -3.771 1.00 83.75 89 LYS A O 1
ATOM 668 N N . ALA A 1 90 ? 5.884 -8.684 -5.901 1.00 84.94 90 ALA A N 1
ATOM 669 C CA . ALA A 1 90 ? 5.319 -7.355 -5.698 1.00 84.94 90 ALA A CA 1
ATOM 670 C C . ALA A 1 90 ? 3.792 -7.474 -5.614 1.00 84.94 90 ALA A C 1
ATOM 672 O O . ALA A 1 90 ? 3.142 -7.806 -6.602 1.00 84.94 90 ALA A O 1
ATOM 673 N N . ASP A 1 91 ? 3.233 -7.244 -4.427 1.00 89.38 91 ASP A N 1
ATOM 674 C CA . ASP A 1 91 ? 1.784 -7.171 -4.226 1.00 89.38 91 ASP A CA 1
ATOM 675 C C . ASP A 1 91 ? 1.313 -5.755 -4.581 1.00 89.38 91 ASP A C 1
ATOM 677 O O . ASP A 1 91 ? 1.653 -4.790 -3.886 1.00 89.38 91 ASP A O 1
ATOM 681 N N . ILE A 1 92 ? 0.596 -5.649 -5.702 1.00 89.38 92 ILE A N 1
ATOM 682 C CA . ILE A 1 92 ? 0.068 -4.395 -6.234 1.00 89.38 92 ILE A CA 1
ATOM 683 C C . ILE A 1 92 ? -1.453 -4.463 -6.204 1.00 89.38 92 ILE A C 1
ATOM 685 O O . ILE A 1 92 ? -2.054 -5.342 -6.824 1.00 89.38 92 ILE A O 1
ATOM 689 N N . ILE A 1 93 ? -2.065 -3.505 -5.516 1.00 91.81 93 ILE A N 1
ATOM 690 C CA . ILE A 1 93 ? -3.513 -3.364 -5.414 1.00 91.81 93 ILE A CA 1
ATOM 691 C C . ILE A 1 93 ? -3.980 -2.127 -6.200 1.00 91.81 93 ILE A C 1
ATOM 693 O O . ILE A 1 93 ? -3.393 -1.053 -6.053 1.00 91.81 93 ILE A O 1
ATOM 697 N N . PRO A 1 94 ? -5.024 -2.233 -7.034 1.00 92.62 94 PRO A N 1
ATOM 698 C CA . PRO A 1 94 ? -5.598 -1.084 -7.730 1.00 92.62 94 PRO A CA 1
ATOM 699 C C . PRO A 1 94 ? -6.142 -0.015 -6.772 1.00 92.62 94 PRO A C 1
ATOM 701 O O . PRO A 1 94 ? -6.773 -0.334 -5.758 1.00 92.62 94 PRO A O 1
ATOM 704 N N . VAL A 1 95 ? -5.930 1.262 -7.103 1.00 92.62 95 VAL A N 1
ATOM 705 C CA . VAL A 1 95 ? -6.374 2.394 -6.267 1.00 92.62 95 VAL A CA 1
ATOM 706 C C . VAL A 1 95 ? -7.893 2.467 -6.092 1.00 92.62 95 VAL A C 1
ATOM 708 O O . VAL A 1 95 ? -8.360 2.835 -5.017 1.00 92.62 95 VAL A O 1
ATOM 711 N N . ASP A 1 96 ? -8.676 2.060 -7.091 1.00 93.31 96 ASP A N 1
ATOM 712 C CA . ASP A 1 96 ? -10.141 2.019 -7.031 1.00 93.31 96 ASP A CA 1
ATOM 713 C C . ASP A 1 96 ? -10.645 1.005 -5.995 1.00 93.31 96 ASP A C 1
ATOM 715 O O . ASP A 1 96 ? -11.560 1.296 -5.221 1.00 93.31 96 ASP A O 1
ATOM 719 N N . ILE A 1 97 ? -9.990 -0.153 -5.886 1.00 93.25 97 ILE A N 1
ATOM 720 C CA . ILE A 1 97 ? -10.305 -1.148 -4.851 1.00 93.25 97 ILE A CA 1
ATOM 721 C C . ILE A 1 97 ? -9.971 -0.606 -3.456 1.00 93.25 97 ILE A C 1
ATOM 723 O O . ILE A 1 97 ? -10.764 -0.764 -2.525 1.00 93.25 97 ILE A O 1
ATOM 727 N N . VAL A 1 98 ? -8.820 0.055 -3.298 1.00 93.31 98 VAL A N 1
ATOM 728 C CA . VAL A 1 98 ? -8.415 0.643 -2.010 1.00 93.31 98 VAL A CA 1
ATOM 729 C C . VAL A 1 98 ? -9.358 1.769 -1.594 1.00 93.31 98 VAL A C 1
ATOM 731 O O . VAL A 1 98 ? -9.789 1.800 -0.443 1.00 93.31 98 VAL A O 1
ATOM 734 N N . ALA A 1 99 ? -9.728 2.661 -2.512 1.00 93.69 99 ALA A N 1
ATOM 735 C CA . ALA A 1 99 ? -10.655 3.753 -2.234 1.00 93.69 99 ALA A CA 1
ATOM 736 C C . ALA A 1 99 ? -12.025 3.224 -1.781 1.00 93.69 99 ALA A C 1
ATOM 738 O O . ALA A 1 99 ? -12.531 3.628 -0.732 1.00 93.69 99 ALA A O 1
ATOM 739 N N . ASN A 1 100 ? -12.580 2.250 -2.508 1.00 93.75 100 ASN A N 1
ATOM 740 C CA . ASN A 1 100 ? -13.844 1.613 -2.144 1.00 93.75 100 ASN A CA 1
ATOM 741 C C . ASN A 1 100 ? -13.762 0.914 -0.780 1.00 93.75 100 ASN A C 1
ATOM 743 O O . ASN A 1 100 ? -14.670 1.041 0.040 1.00 93.75 100 ASN A O 1
ATOM 747 N N . MET A 1 101 ? -12.652 0.232 -0.492 1.00 92.81 101 MET A N 1
ATOM 748 C CA . MET A 1 101 ? -12.417 -0.394 0.809 1.00 92.81 101 MET A CA 1
ATOM 749 C C . MET A 1 101 ? -12.386 0.629 1.948 1.00 92.81 101 MET A C 1
ATOM 751 O O . MET A 1 101 ? -12.976 0.371 2.994 1.00 92.81 101 MET A O 1
ATOM 755 N N . ILE A 1 102 ? -11.736 1.782 1.759 1.00 93.75 102 ILE A N 1
ATOM 756 C CA . ILE A 1 102 ? -11.694 2.853 2.767 1.00 93.75 102 ILE A CA 1
ATOM 757 C C . ILE A 1 102 ? -13.104 3.375 3.055 1.00 93.75 102 ILE A C 1
ATOM 759 O O . ILE A 1 102 ? -13.473 3.507 4.221 1.00 93.75 102 ILE A O 1
ATOM 763 N N . ILE A 1 103 ? -13.906 3.614 2.014 1.00 93.50 103 ILE A N 1
ATOM 764 C CA . ILE A 1 103 ? -15.287 4.099 2.155 1.00 93.50 103 ILE A CA 1
ATOM 765 C C . ILE A 1 103 ? -16.144 3.076 2.910 1.00 93.50 103 ILE A C 1
ATOM 767 O O . ILE A 1 103 ? -16.816 3.425 3.881 1.00 93.50 103 ILE A O 1
ATOM 771 N N . VAL A 1 104 ? -16.084 1.802 2.511 1.00 92.62 104 VAL A N 1
ATOM 772 C CA . VAL A 1 104 ? -16.841 0.720 3.160 1.00 92.62 104 VAL A CA 1
ATOM 773 C C . VAL A 1 104 ? -16.400 0.529 4.610 1.00 92.62 104 VAL A C 1
ATOM 775 O O . VAL A 1 104 ? -17.241 0.383 5.495 1.00 92.62 104 VAL A O 1
ATOM 778 N N . ALA A 1 105 ? -15.095 0.571 4.881 1.00 90.12 105 ALA A N 1
ATOM 779 C CA . ALA A 1 105 ? -14.557 0.461 6.230 1.00 90.12 105 ALA A CA 1
ATOM 780 C C . ALA A 1 105 ? -15.037 1.621 7.117 1.00 90.12 105 ALA A C 1
ATOM 782 O O . ALA A 1 105 ? -15.516 1.388 8.228 1.00 90.12 105 ALA A O 1
ATOM 783 N N . ALA A 1 106 ? -14.975 2.857 6.617 1.00 89.56 106 ALA A N 1
ATOM 784 C CA . ALA A 1 106 ? -15.462 4.031 7.334 1.00 89.56 106 ALA A CA 1
ATOM 785 C C . ALA A 1 106 ? -16.963 3.928 7.646 1.00 89.56 106 ALA A C 1
ATOM 787 O O . ALA A 1 106 ? -17.363 4.136 8.792 1.00 89.56 106 ALA A O 1
ATOM 788 N N . ALA A 1 107 ? -17.780 3.530 6.664 1.00 90.75 107 ALA A N 1
ATOM 789 C CA . ALA A 1 107 ? -19.212 3.312 6.856 1.00 90.75 107 ALA A CA 1
ATOM 790 C C . ALA A 1 107 ? -19.488 2.223 7.906 1.00 90.75 107 ALA A C 1
ATOM 792 O O . ALA A 1 107 ? -20.268 2.441 8.831 1.00 90.75 107 ALA A O 1
ATOM 793 N N . HIS A 1 108 ? -18.782 1.091 7.828 1.00 87.69 108 HIS A N 1
ATOM 794 C CA . HIS A 1 108 ? -18.906 -0.008 8.787 1.00 87.69 108 HIS A CA 1
ATOM 795 C C . HIS A 1 108 ? -18.566 0.417 10.225 1.00 87.69 108 HIS A C 1
ATOM 797 O O . HIS A 1 108 ? -19.215 -0.018 11.180 1.00 87.69 108 HIS A O 1
ATOM 803 N N . ARG A 1 109 ? -17.561 1.283 10.406 1.00 83.38 109 ARG A N 1
ATOM 804 C CA . ARG A 1 109 ? -17.223 1.831 11.728 1.00 83.38 109 ARG A CA 1
ATOM 805 C C . ARG A 1 109 ? -18.222 2.855 12.222 1.00 83.38 109 ARG A C 1
ATOM 807 O O . ARG A 1 109 ? -18.481 2.880 13.419 1.00 83.38 109 ARG A O 1
ATOM 814 N N . ALA A 1 110 ? -18.771 3.678 11.336 1.00 85.38 110 ALA A N 1
ATOM 815 C CA . ALA A 1 110 ? -19.798 4.641 11.711 1.00 85.38 110 ALA A CA 1
ATOM 816 C C . ALA A 1 110 ? -21.056 3.937 12.250 1.00 85.38 110 ALA A C 1
ATOM 818 O O . ALA A 1 110 ? -21.669 4.422 13.196 1.00 85.38 110 ALA A O 1
ATOM 819 N N . THR A 1 111 ? -21.410 2.773 11.697 1.00 83.38 111 THR A N 1
ATOM 820 C CA . THR A 1 111 ? -22.589 2.004 12.126 1.00 83.38 111 THR A CA 1
ATOM 821 C C . THR A 1 111 ? -22.333 1.079 13.317 1.00 83.38 111 THR A C 1
ATOM 823 O O . THR A 1 111 ? -23.278 0.686 13.995 1.00 83.38 111 THR A O 1
ATOM 826 N N . THR A 1 112 ? -21.076 0.716 13.592 1.00 69.62 112 THR A N 1
ATOM 827 C CA . THR A 1 112 ? -20.725 -0.274 14.621 1.00 69.62 112 THR A CA 1
ATOM 828 C C . THR A 1 112 ? -19.973 0.387 15.778 1.00 69.62 112 THR A C 1
ATOM 830 O O . THR A 1 112 ? -18.785 0.688 15.664 1.00 69.62 112 THR A O 1
ATOM 833 N N . MET A 1 113 ? -20.630 0.558 16.934 1.00 56.41 113 MET A N 1
ATOM 834 C CA . MET A 1 113 ? -19.995 1.022 18.181 1.00 56.41 113 MET A CA 1
ATOM 835 C C . MET A 1 113 ? -19.128 -0.071 18.836 1.00 56.41 113 MET A C 1
ATOM 837 O O . MET A 1 113 ? -19.404 -0.534 19.939 1.00 56.41 113 MET A O 1
ATOM 841 N N . GLN A 1 114 ? -18.068 -0.511 18.157 1.00 54.44 114 GLN A N 1
ATOM 842 C CA . GLN A 1 114 ? -17.052 -1.399 18.731 1.00 54.44 114 GLN A CA 1
ATOM 843 C C . GLN A 1 114 ? -15.692 -0.703 18.821 1.00 54.44 114 GLN A C 1
ATOM 845 O O . GLN A 1 114 ? -15.267 0.004 17.906 1.00 54.44 114 GLN A O 1
ATOM 850 N N . CYS A 1 115 ? -14.987 -0.939 19.931 1.00 49.03 115 CYS A N 1
ATOM 851 C CA . CYS A 1 115 ? -13.621 -0.471 20.152 1.00 49.03 115 CYS A CA 1
ATOM 852 C C . CYS A 1 115 ? -12.660 -1.168 19.166 1.00 49.03 115 CYS A C 1
ATOM 854 O O . CYS A 1 115 ? -12.645 -2.389 19.088 1.00 49.03 115 CYS A O 1
ATOM 856 N N . ILE A 1 116 ? -11.930 -0.357 18.386 1.00 54.75 116 ILE A N 1
ATOM 857 C CA . ILE A 1 116 ? -10.828 -0.657 17.436 1.00 54.75 116 ILE A CA 1
ATOM 858 C C . ILE A 1 116 ? -10.950 -1.969 16.623 1.0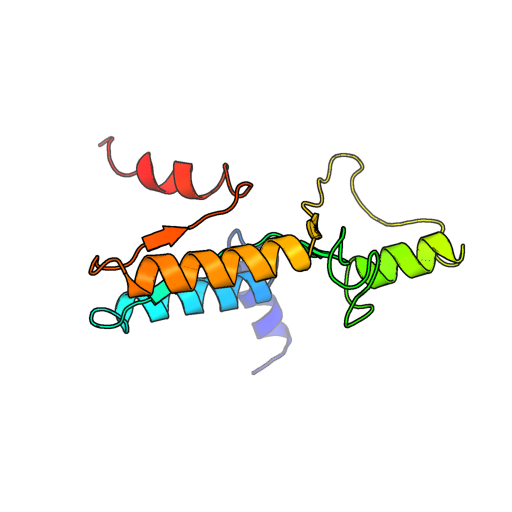0 54.75 116 ILE A C 1
ATOM 860 O O . ILE A 1 116 ? -10.726 -3.065 17.125 1.00 54.75 116 ILE A O 1
ATOM 864 N N . GLN A 1 117 ? -11.181 -1.847 15.308 1.00 56.12 117 GLN A N 1
ATOM 865 C CA . GLN A 1 117 ? -11.124 -2.974 14.366 1.00 56.12 117 GLN A CA 1
ATOM 866 C C . GLN A 1 117 ? -9.978 -2.790 13.361 1.00 56.12 117 GLN A C 1
ATOM 868 O O . GLN A 1 117 ? -9.793 -1.712 12.796 1.00 56.12 117 GLN A O 1
ATOM 873 N N . GLN A 1 118 ? -9.212 -3.857 13.126 1.00 53.16 118 GLN A N 1
ATOM 874 C CA . GLN A 1 118 ? -8.231 -3.926 12.042 1.00 53.16 118 GLN A CA 1
ATOM 875 C C . GLN A 1 118 ? -8.874 -4.643 10.853 1.00 53.16 118 GLN A C 1
ATOM 877 O O . GLN A 1 118 ? -9.194 -5.826 10.956 1.00 53.16 118 GLN A O 1
ATOM 882 N N . VAL A 1 119 ? -9.050 -3.946 9.728 1.00 55.22 119 VAL A N 1
ATOM 883 C CA . VAL A 1 119 ? -9.518 -4.560 8.478 1.00 55.22 119 VAL A CA 1
ATOM 884 C C . VAL A 1 119 ? -8.310 -4.706 7.562 1.00 55.22 119 VAL A C 1
ATOM 886 O O . VAL A 1 119 ? -7.825 -3.741 6.977 1.00 55.22 119 VAL A O 1
ATOM 889 N N . THR A 1 120 ? -7.777 -5.922 7.474 1.00 44.94 120 THR A N 1
ATOM 890 C CA . THR A 1 120 ? -6.731 -6.248 6.504 1.00 44.94 120 THR A CA 1
ATOM 891 C C . THR A 1 120 ? -7.390 -6.807 5.248 1.00 44.94 120 THR A C 1
ATOM 893 O O . THR A 1 120 ? -7.906 -7.926 5.283 1.00 44.94 120 THR A O 1
ATOM 896 N N . ALA A 1 121 ? -7.331 -6.083 4.131 1.00 39.25 121 ALA A N 1
ATOM 897 C CA . ALA A 1 121 ? -7.357 -6.751 2.836 1.00 39.25 121 ALA A CA 1
ATOM 898 C C . ALA A 1 121 ? -6.069 -7.577 2.725 1.00 39.25 121 ALA A C 1
ATOM 900 O O . ALA A 1 121 ? -4.974 -7.074 2.963 1.00 39.25 121 ALA A O 1
ATOM 901 N N . GLN A 1 122 ? -6.206 -8.883 2.512 1.00 34.62 122 GLN A N 1
ATOM 902 C CA . GLN A 1 122 ? -5.086 -9.826 2.396 1.00 34.62 122 GLN A CA 1
ATOM 903 C C . GLN A 1 122 ? -4.146 -9.332 1.269 1.00 34.62 122 GLN A C 1
ATOM 905 O O . GLN A 1 122 ? -4.644 -9.010 0.202 1.00 34.62 122 GLN A O 1
ATOM 910 N N . ALA A 1 123 ? -2.823 -9.189 1.443 1.00 34.06 123 ALA A N 1
ATOM 911 C CA . ALA A 1 123 ? -1.896 -10.267 1.774 1.00 34.06 123 ALA A CA 1
ATOM 912 C C . ALA A 1 123 ? -0.684 -9.852 2.652 1.00 34.06 123 ALA A C 1
ATOM 914 O O . ALA A 1 123 ? 0.470 -9.946 2.251 1.00 34.06 123 ALA A O 1
ATOM 915 N N . PHE A 1 124 ? -0.920 -9.569 3.937 1.00 31.73 124 PHE A N 1
ATOM 916 C CA . PHE A 1 124 ? 0.114 -9.647 4.993 1.00 31.73 124 PHE A CA 1
ATOM 917 C C . PHE A 1 124 ? -0.042 -10.924 5.841 1.00 31.73 124 PHE A C 1
ATOM 919 O O . PHE A 1 124 ? 0.081 -10.919 7.067 1.00 31.73 124 PHE A O 1
ATOM 926 N N . LYS A 1 125 ? -0.338 -12.062 5.195 1.00 30.08 125 LYS A N 1
ATOM 927 C CA . LYS A 1 125 ? -0.619 -13.348 5.867 1.00 30.08 125 LYS A CA 1
ATOM 928 C C . LYS A 1 125 ? 0.604 -13.987 6.558 1.00 30.08 125 LYS A C 1
ATOM 930 O O . LYS A 1 125 ? 0.497 -15.119 7.011 1.00 30.08 125 LYS A O 1
ATOM 935 N N . LEU A 1 126 ? 1.736 -13.283 6.687 1.00 31.64 126 LEU A N 1
ATOM 936 C CA . LEU A 1 126 ? 2.965 -13.826 7.284 1.00 31.64 126 LEU A CA 1
ATOM 937 C C . LEU A 1 126 ? 3.514 -13.069 8.509 1.00 31.64 126 LEU A C 1
ATOM 939 O O . LEU A 1 126 ? 4.406 -13.598 9.157 1.00 31.64 126 LEU A O 1
ATOM 943 N N . TRP A 1 127 ? 2.993 -11.897 8.899 1.00 28.48 127 TRP A N 1
ATOM 944 C CA . TRP A 1 127 ? 3.585 -11.162 10.041 1.00 28.48 127 TRP A CA 1
ATOM 945 C C . TRP A 1 127 ? 2.721 -11.112 11.311 1.00 28.48 127 TRP A C 1
ATOM 947 O O . TRP A 1 127 ? 3.249 -11.112 12.419 1.00 28.48 127 TRP A O 1
ATOM 957 N N . ILE A 1 128 ? 1.389 -11.169 11.199 1.00 29.83 128 ILE A N 1
ATOM 958 C CA . ILE A 1 128 ? 0.505 -11.142 12.386 1.00 29.83 128 ILE A CA 1
ATOM 959 C C . ILE A 1 128 ? 0.332 -12.537 13.023 1.00 29.83 128 ILE A C 1
ATOM 961 O O . ILE A 1 128 ? 0.081 -12.645 14.225 1.00 29.83 128 ILE A O 1
ATOM 965 N N . LEU A 1 129 ? 0.548 -13.625 12.273 1.00 26.86 129 LEU A N 1
ATOM 966 C CA . LEU A 1 129 ? 0.472 -14.993 12.814 1.00 26.86 129 LEU A CA 1
ATOM 967 C C . LEU A 1 129 ? 1.661 -15.368 13.716 1.00 26.86 129 LEU A C 1
ATOM 969 O O . LEU A 1 129 ? 1.521 -16.251 14.561 1.00 26.86 129 LEU A O 1
ATOM 973 N N . THR A 1 130 ? 2.783 -14.652 13.637 1.00 29.77 130 THR A N 1
ATOM 974 C CA . THR A 1 130 ? 3.931 -14.843 14.538 1.00 29.77 130 THR A CA 1
ATOM 975 C C . THR A 1 130 ? 3.728 -14.184 15.907 1.00 29.77 130 THR A C 1
ATOM 977 O O . THR A 1 130 ? 4.326 -14.617 16.885 1.00 29.77 130 THR A O 1
ATOM 980 N N . CYS A 1 131 ? 2.815 -13.211 16.035 1.00 31.25 131 CYS A N 1
ATOM 981 C CA . CYS A 1 131 ? 2.563 -12.515 17.307 1.00 31.25 131 CYS A CA 1
ATOM 982 C C . CYS A 1 131 ? 1.504 -13.206 18.200 1.00 31.25 131 CYS A C 1
ATOM 984 O O . CYS A 1 131 ? 1.409 -12.928 19.397 1.00 31.25 131 CYS A O 1
ATOM 986 N N . LYS A 1 132 ? 0.731 -14.166 17.664 1.00 33.00 132 LYS A N 1
ATOM 987 C CA . LYS A 1 132 ? -0.190 -15.008 18.462 1.00 33.00 132 LYS A CA 1
ATOM 988 C C . LYS A 1 132 ? 0.379 -16.373 18.869 1.00 33.00 132 LYS A C 1
ATOM 990 O O . LYS A 1 132 ? -0.241 -17.034 19.694 1.00 33.00 132 LYS A O 1
ATOM 995 N N . ARG A 1 133 ? 1.551 -16.785 18.365 1.00 29.06 133 ARG A N 1
ATOM 996 C CA . ARG A 1 133 ? 2.165 -18.091 18.696 1.00 29.06 133 ARG A CA 1
ATOM 997 C C . ARG A 1 133 ? 3.416 -18.023 19.585 1.00 29.06 133 ARG A C 1
ATOM 999 O O . ARG A 1 133 ? 3.990 -19.059 19.878 1.00 29.06 133 ARG A O 1
ATOM 1006 N N . ALA A 1 134 ? 3.792 -16.841 20.074 1.00 34.12 134 ALA A N 1
ATOM 1007 C CA . ALA A 1 134 ? 4.919 -16.659 21.002 1.00 34.12 134 ALA A CA 1
ATOM 1008 C C . ALA A 1 134 ? 4.495 -16.295 22.442 1.00 34.12 134 ALA A C 1
ATOM 1010 O O . ALA A 1 134 ? 5.320 -15.858 23.234 1.00 34.12 134 ALA A O 1
ATOM 1011 N N . ARG A 1 135 ? 3.208 -16.448 22.793 1.00 39.56 135 ARG A N 1
ATOM 1012 C CA . ARG A 1 135 ? 2.693 -16.181 24.153 1.00 39.56 135 ARG A CA 1
ATOM 1013 C C . ARG A 1 135 ? 2.261 -17.418 24.943 1.00 39.56 135 ARG A C 1
ATOM 1015 O O . ARG A 1 135 ? 1.737 -17.261 26.031 1.00 39.56 135 ARG A O 1
ATOM 1022 N N . ASN A 1 136 ? 2.503 -18.616 24.416 1.00 30.89 136 ASN A N 1
ATOM 1023 C CA . ASN A 1 136 ? 2.336 -19.878 25.134 1.00 30.89 136 ASN A CA 1
ATOM 1024 C C . ASN A 1 136 ? 3.433 -20.832 24.669 1.00 30.89 136 ASN A C 1
ATOM 1026 O O . ASN A 1 136 ? 3.266 -21.450 23.625 1.00 30.89 136 ASN A O 1
ATOM 1030 N N . ILE A 1 137 ? 4.545 -20.865 25.396 1.00 33.56 137 ILE A N 1
ATOM 1031 C CA . ILE A 1 137 ? 5.301 -22.037 25.864 1.00 33.56 137 ILE A CA 1
ATOM 1032 C C . ILE A 1 137 ? 6.344 -21.437 26.828 1.00 33.56 137 ILE A C 1
ATOM 1034 O O . ILE A 1 137 ? 6.962 -20.424 26.508 1.00 33.56 137 ILE A O 1
ATOM 1038 N N . THR A 1 138 ? 6.406 -22.017 28.023 1.00 36.06 138 THR A N 1
ATOM 1039 C CA . THR A 1 138 ? 7.404 -21.817 29.089 1.00 36.06 138 THR A CA 1
ATOM 1040 C C . THR A 1 138 ? 8.835 -21.692 28.594 1.00 36.06 138 THR A C 1
ATOM 1042 O O . THR A 1 138 ? 9.187 -22.481 27.688 1.00 36.06 138 THR A O 1
#

Sequence (138 aa):
MDNDMIALITPKLLGNRPNTYTLTKALAETQLVEDAKQLPVIIIRPSIVGAMWKDPLPGWTDNINGPTGIFAAVGKGVLTNMCGSVHSKADIIPVDIVANMIIVAAAHRATTMQCIQQVTAQAFKLWILTCKRARNIT

Foldseek 3Di:
DDPVVCVVCVCVQCPPHPDPVVSVVVVVVVVCLVPCQPPLDEDEDDFAEAEACPPPDHRDDPDCPDVNVVVVCVVVVNDPDDDDDPPDDRDYDYPVVVVVVVVVSVVVSVPDPDGYDYDYPDDVVPPVVVVVPPPDDD

Organism: NCBI:txid51022

Radius of gyration: 19.08 Å; chains: 1; bounding box: 51×36×53 Å